Protein AF-A0A0A3XHH3-F1 (afdb_monomer_lite)

Organism: Bradyrhizobium japonicum (NCBI:txid375)

Structure (mmCIF, N/CA/C/O backbone):
data_AF-A0A0A3XHH3-F1
#
_entry.id   AF-A0A0A3XHH3-F1
#
loop_
_atom_site.group_PDB
_atom_site.id
_atom_site.type_symbol
_atom_site.label_atom_id
_atom_site.label_alt_id
_atom_site.label_comp_id
_atom_site.label_asym_id
_atom_site.label_entity_id
_atom_site.label_seq_id
_atom_site.pdbx_PDB_ins_code
_atom_site.Cartn_x
_atom_site.Cartn_y
_atom_site.Cartn_z
_atom_site.occupancy
_atom_site.B_iso_or_equiv
_atom_site.auth_seq_id
_atom_site.auth_comp_id
_atom_site.auth_asym_id
_atom_site.auth_atom_id
_atom_site.pdbx_PDB_model_num
ATOM 1 N N . MET A 1 1 ? -2.818 -18.316 -24.322 1.00 36.84 1 MET A N 1
ATOM 2 C CA . MET A 1 1 ? -2.161 -18.071 -23.018 1.00 36.84 1 MET A CA 1
ATOM 3 C C . MET A 1 1 ? -1.220 -16.891 -23.176 1.00 36.84 1 MET A C 1
ATOM 5 O O . MET A 1 1 ? -0.291 -16.993 -23.963 1.00 36.84 1 MET A O 1
ATOM 9 N N . ARG A 1 2 ? -1.481 -15.753 -22.521 1.00 46.28 2 ARG A N 1
ATOM 10 C CA . ARG A 1 2 ? -0.507 -14.653 -22.480 1.00 46.28 2 ARG A CA 1
ATOM 11 C C . ARG A 1 2 ? 0.441 -14.924 -21.315 1.00 46.28 2 ARG A C 1
ATOM 13 O O . ARG A 1 2 ? -0.002 -14.996 -20.174 1.00 46.28 2 ARG A O 1
ATOM 20 N N . LEU A 1 3 ? 1.716 -15.147 -21.634 1.00 48.91 3 LEU A N 1
ATOM 21 C CA . LEU A 1 3 ? 2.810 -15.146 -20.670 1.00 48.91 3 LEU A CA 1
ATOM 22 C C . LEU A 1 3 ? 2.907 -13.733 -20.087 1.00 48.91 3 LEU A C 1
ATOM 24 O O . LEU A 1 3 ? 3.434 -12.832 -20.734 1.00 48.91 3 LEU A O 1
ATOM 28 N N . PHE A 1 4 ? 2.374 -13.527 -18.885 1.00 50.16 4 PHE A N 1
ATOM 29 C CA . PHE A 1 4 ? 2.642 -12.316 -18.118 1.00 50.16 4 PHE A CA 1
ATOM 30 C C . PHE A 1 4 ? 4.038 -12.450 -17.506 1.00 50.16 4 PHE A C 1
ATOM 32 O O . PHE A 1 4 ? 4.200 -12.836 -16.350 1.00 50.16 4 PHE A O 1
ATOM 39 N N . GLY A 1 5 ? 5.066 -12.147 -18.304 1.00 50.00 5 GLY A N 1
ATOM 40 C CA . GLY A 1 5 ? 6.304 -11.629 -17.730 1.00 50.00 5 GLY A CA 1
ATOM 41 C C . GLY A 1 5 ? 5.915 -10.442 -16.851 1.00 50.00 5 GLY A C 1
ATOM 42 O O . GLY A 1 5 ? 5.152 -9.589 -17.299 1.00 50.00 5 GLY A O 1
ATOM 43 N N . ARG A 1 6 ? 6.315 -10.467 -15.578 1.00 54.28 6 ARG A N 1
ATOM 44 C CA . ARG A 1 6 ? 5.849 -9.545 -14.534 1.00 54.28 6 ARG A CA 1
ATOM 45 C C . ARG A 1 6 ? 6.171 -8.102 -14.943 1.00 54.28 6 ARG A C 1
ATOM 47 O O . ARG A 1 6 ? 7.289 -7.639 -14.746 1.00 54.28 6 ARG A O 1
ATOM 54 N N . ALA A 1 7 ? 5.209 -7.430 -15.570 1.00 61.03 7 ALA A N 1
ATOM 55 C CA . ALA A 1 7 ? 5.288 -6.009 -15.860 1.00 61.03 7 ALA A CA 1
ATOM 56 C C . ALA A 1 7 ? 5.265 -5.236 -14.530 1.00 61.03 7 ALA A C 1
ATOM 58 O O . ALA A 1 7 ? 4.686 -5.738 -13.556 1.00 61.03 7 ALA A O 1
ATOM 59 N N . PRO A 1 8 ? 5.890 -4.047 -14.457 1.00 65.06 8 PRO A N 1
ATOM 60 C CA . PRO A 1 8 ? 5.659 -3.144 -13.337 1.00 65.06 8 PRO A CA 1
ATOM 61 C C . PRO A 1 8 ? 4.151 -2.934 -13.177 1.00 65.06 8 PRO A C 1
ATOM 63 O O . PRO A 1 8 ? 3.408 -2.919 -14.164 1.00 65.06 8 PRO A O 1
ATOM 66 N N . LEU A 1 9 ? 3.692 -2.857 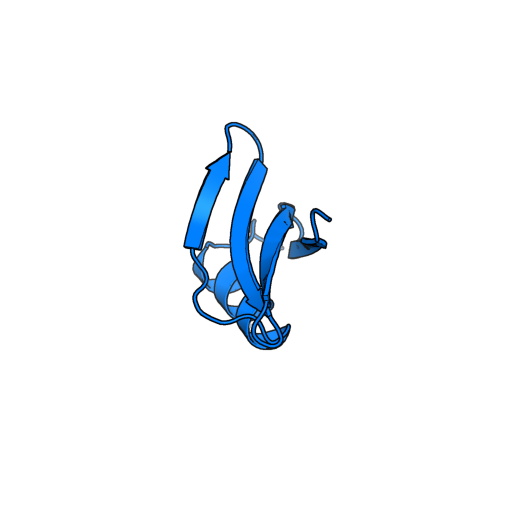-11.930 1.00 72.00 9 LEU A N 1
ATOM 67 C CA . LEU A 1 9 ? 2.269 -2.701 -11.667 1.00 72.00 9 LEU A CA 1
ATOM 68 C C . LEU A 1 9 ? 1.780 -1.398 -12.276 1.00 72.00 9 LEU A C 1
ATOM 70 O O . LEU A 1 9 ? 2.411 -0.356 -12.144 1.00 72.00 9 LEU A O 1
ATOM 74 N N . THR A 1 10 ? 0.653 -1.483 -12.968 1.00 82.88 10 THR A N 1
ATOM 75 C CA . THR A 1 10 ? -0.029 -0.290 -13.456 1.00 82.88 10 THR A CA 1
ATOM 76 C C . THR A 1 10 ? -0.818 0.338 -12.312 1.00 82.88 10 THR A C 1
ATOM 78 O O . THR A 1 10 ? -1.210 -0.362 -11.376 1.00 82.88 10 THR A O 1
ATOM 81 N N . GLN A 1 11 ? -1.113 1.633 -12.409 1.00 79.06 11 GLN A N 1
ATOM 82 C CA . GLN A 1 11 ? -1.933 2.349 -11.427 1.00 79.06 11 GLN A CA 1
ATOM 83 C C . GLN A 1 11 ? -3.248 1.610 -11.109 1.00 79.06 11 GLN A C 1
ATOM 85 O O . GLN A 1 11 ? -3.578 1.410 -9.944 1.00 79.06 11 GLN A O 1
ATOM 90 N N . GLY A 1 12 ? -3.933 1.072 -12.126 1.00 83.38 12 GLY A N 1
ATOM 91 C CA . GLY A 1 12 ? -5.166 0.301 -11.928 1.00 83.38 12 GLY A CA 1
ATOM 92 C C . GLY A 1 12 ? -4.974 -1.007 -11.144 1.00 83.38 12 GLY A C 1
ATOM 93 O O . GLY A 1 12 ? -5.833 -1.381 -10.347 1.00 83.38 12 GLY A O 1
ATOM 94 N N . GLU A 1 13 ? -3.833 -1.685 -11.306 1.00 85.81 13 GLU A N 1
ATOM 95 C CA . GLU A 1 13 ? -3.494 -2.877 -10.509 1.00 85.81 13 GLU A CA 1
ATOM 96 C C . GLU A 1 13 ? -3.203 -2.510 -9.048 1.00 85.81 13 GLU A C 1
ATOM 98 O O . GLU A 1 13 ? -3.561 -3.249 -8.124 1.00 85.81 13 GLU A O 1
ATOM 103 N N . ILE A 1 14 ? -2.566 -1.357 -8.829 1.00 84.50 14 ILE A N 1
ATOM 104 C CA . ILE A 1 14 ? -2.298 -0.822 -7.495 1.00 84.50 14 ILE A CA 1
ATOM 105 C C . ILE A 1 14 ? -3.617 -0.479 -6.796 1.00 84.50 14 ILE A C 1
ATOM 107 O O . ILE A 1 14 ? -3.858 -0.938 -5.677 1.00 84.50 14 ILE A O 1
ATOM 111 N N . GLU A 1 15 ? -4.513 0.238 -7.471 1.00 86.62 15 GLU A N 1
ATOM 112 C CA . GLU A 1 15 ? -5.846 0.552 -6.954 1.00 86.62 15 GLU A CA 1
ATOM 113 C C . GLU A 1 15 ? -6.651 -0.714 -6.642 1.00 86.62 15 GLU A C 1
ATOM 115 O O . GLU A 1 15 ? -7.254 -0.809 -5.572 1.00 86.62 15 GLU A O 1
ATOM 120 N N . ALA A 1 16 ? -6.624 -1.722 -7.520 1.00 88.25 16 ALA A N 1
ATOM 121 C CA . ALA A 1 16 ? -7.305 -2.996 -7.289 1.00 88.25 16 ALA A CA 1
ATOM 122 C C . ALA A 1 16 ? -6.778 -3.717 -6.037 1.00 88.25 16 ALA A C 1
ATOM 124 O O . ALA A 1 16 ? -7.567 -4.220 -5.233 1.00 88.25 16 ALA A O 1
ATOM 125 N N . LYS A 1 17 ? -5.457 -3.722 -5.822 1.00 87.06 17 LYS A N 1
ATOM 126 C CA . LYS A 1 17 ? -4.828 -4.278 -4.611 1.00 87.06 17 LYS A CA 1
ATOM 127 C C . LYS A 1 17 ? -5.212 -3.506 -3.352 1.00 87.06 17 LYS A C 1
ATOM 129 O O . LYS A 1 17 ? -5.531 -4.124 -2.339 1.00 87.06 17 LYS A O 1
ATOM 134 N N . LEU A 1 18 ? -5.207 -2.177 -3.412 1.00 87.19 18 LEU A N 1
ATOM 135 C CA . LEU A 1 18 ? -5.608 -1.319 -2.296 1.00 87.19 18 LEU A CA 1
ATOM 136 C C . LEU A 1 18 ? -7.087 -1.543 -1.939 1.00 87.19 18 LEU A C 1
ATOM 138 O O . LEU A 1 18 ? -7.419 -1.728 -0.768 1.00 87.1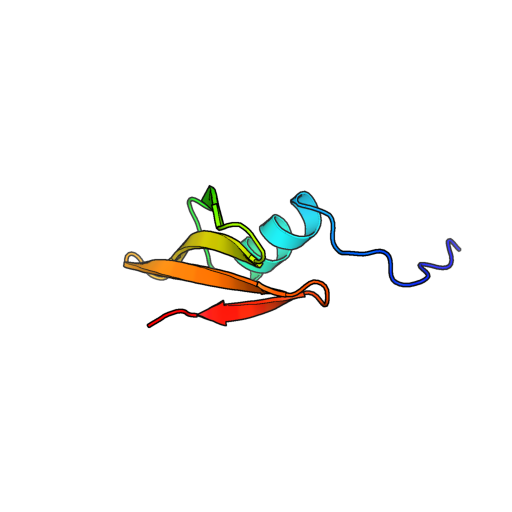9 18 LEU A O 1
ATOM 142 N N . ARG A 1 19 ? -7.964 -1.644 -2.944 1.00 87.69 19 ARG A N 1
ATOM 143 C CA . ARG A 1 19 ? -9.386 -1.995 -2.775 1.00 87.69 19 ARG A CA 1
ATOM 144 C C . ARG A 1 19 ? -9.555 -3.377 -2.146 1.00 87.69 19 ARG A C 1
ATOM 146 O O . ARG A 1 19 ? -10.329 -3.521 -1.205 1.00 87.69 19 ARG A O 1
ATOM 153 N N . ALA A 1 20 ? -8.807 -4.375 -2.620 1.00 87.94 20 ALA A N 1
ATOM 154 C CA . ALA A 1 20 ? -8.818 -5.729 -2.061 1.00 87.94 20 ALA A CA 1
ATOM 155 C C . ALA A 1 20 ? -8.310 -5.777 -0.608 1.00 87.94 20 ALA A C 1
ATOM 157 O O . ALA A 1 20 ? -8.755 -6.617 0.170 1.00 87.94 20 ALA A O 1
ATOM 158 N N . ALA A 1 21 ? -7.430 -4.849 -0.220 1.00 85.69 21 ALA A N 1
ATOM 159 C CA . ALA A 1 21 ? -6.972 -4.668 1.156 1.00 85.69 21 ALA A CA 1
ATOM 160 C C . ALA A 1 21 ? -7.982 -3.919 2.057 1.00 85.69 21 ALA A C 1
ATOM 162 O O . ALA A 1 21 ? -7.665 -3.622 3.210 1.00 85.69 21 ALA A O 1
ATOM 163 N N . GLY A 1 22 ? -9.178 -3.595 1.550 1.00 88.19 22 GLY A N 1
ATOM 164 C CA . GLY A 1 22 ? -10.222 -2.881 2.290 1.00 88.19 22 GLY A CA 1
ATOM 165 C C . GLY A 1 22 ? -10.064 -1.359 2.290 1.00 88.19 22 GLY A C 1
ATOM 166 O O . GLY A 1 22 ? -10.707 -0.678 3.088 1.00 88.19 22 GLY A O 1
ATOM 167 N N . CYS A 1 23 ? -9.217 -0.814 1.414 1.00 88.50 23 CYS A N 1
ATOM 168 C CA . CYS A 1 23 ? -9.023 0.626 1.297 1.00 88.50 23 CYS A CA 1
ATOM 169 C C . CYS A 1 23 ? -10.061 1.248 0.349 1.00 88.50 23 CYS A C 1
ATOM 171 O O . CYS A 1 23 ? -10.351 0.730 -0.731 1.00 88.50 23 CYS A O 1
ATOM 173 N N . SER A 1 24 ? -10.599 2.395 0.747 1.00 86.81 24 SER A N 1
ATOM 174 C CA . SER A 1 24 ? -11.572 3.209 0.014 1.00 86.81 24 SER A CA 1
ATOM 175 C C . SER A 1 24 ? -11.043 4.634 -0.150 1.00 86.81 24 SER A C 1
ATOM 177 O O . SER A 1 24 ? -10.136 5.032 0.567 1.00 86.81 24 SER A O 1
ATOM 179 N N . GLN A 1 25 ? -11.586 5.413 -1.090 1.00 88.81 25 GLN A N 1
ATOM 180 C CA . GLN A 1 25 ? -11.106 6.778 -1.385 1.00 88.81 25 GLN A CA 1
ATOM 181 C C . GLN A 1 25 ? -9.585 6.840 -1.629 1.00 88.81 25 GLN A C 1
ATOM 183 O O . GLN A 1 25 ? -8.872 7.623 -1.009 1.00 88.81 25 GLN A O 1
ATOM 188 N N . ILE A 1 26 ? -9.094 5.966 -2.512 1.00 89.44 26 ILE A N 1
ATOM 189 C CA . ILE A 1 26 ? -7.677 5.900 -2.871 1.00 89.44 26 ILE A CA 1
ATOM 190 C C . ILE A 1 26 ? -7.313 7.142 -3.683 1.00 89.44 26 ILE A C 1
ATOM 192 O O . ILE A 1 26 ? -7.951 7.444 -4.689 1.00 89.44 26 ILE A O 1
ATOM 196 N N . GLN A 1 27 ? -6.279 7.846 -3.244 1.00 88.94 27 GLN A N 1
ATOM 197 C CA . GLN A 1 27 ? -5.718 9.012 -3.899 1.00 88.94 27 GLN A CA 1
ATOM 198 C C . GLN A 1 27 ? -4.206 8.845 -3.992 1.00 88.94 27 GLN A C 1
ATOM 200 O O . GLN A 1 27 ? -3.533 8.646 -2.983 1.00 88.94 27 GLN A O 1
ATOM 205 N N . GLU A 1 28 ? -3.667 8.936 -5.200 1.00 85.88 28 GLU A N 1
ATOM 206 C CA . GLU A 1 28 ? -2.224 8.958 -5.405 1.00 85.88 28 GLU A CA 1
ATOM 207 C C . GLU A 1 28 ? -1.637 10.281 -4.904 1.00 85.88 28 GLU A C 1
ATOM 209 O O . GLU A 1 28 ? -2.137 11.366 -5.209 1.00 85.88 28 GLU A O 1
ATOM 214 N N . VAL A 1 29 ? -0.571 10.181 -4.119 1.00 84.44 29 VAL A N 1
ATOM 215 C CA . VAL A 1 29 ? 0.207 11.302 -3.609 1.00 84.44 29 VAL A CA 1
ATOM 216 C C . VAL A 1 29 ? 1.577 11.247 -4.284 1.00 84.44 29 VAL A C 1
ATOM 218 O O . VAL A 1 29 ? 2.404 10.406 -3.916 1.00 84.44 29 VAL A O 1
ATOM 221 N N . PRO A 1 30 ? 1.853 12.128 -5.262 1.00 71.94 30 PRO A N 1
ATOM 222 C CA . PRO A 1 30 ? 3.133 12.148 -5.952 1.00 71.94 30 PRO A CA 1
ATOM 223 C C . PRO A 1 30 ? 4.238 12.522 -4.962 1.00 71.94 30 PRO A C 1
ATOM 225 O O . PRO A 1 30 ? 4.413 13.680 -4.589 1.00 71.94 30 PRO A O 1
ATOM 228 N N . SER A 1 31 ? 4.989 11.516 -4.519 1.00 67.75 31 SER A N 1
ATOM 229 C CA . SER A 1 31 ? 5.995 11.647 -3.469 1.00 67.75 31 SER A CA 1
ATOM 230 C C . SER A 1 31 ? 7.390 11.396 -4.042 1.00 67.75 31 SER A C 1
ATOM 232 O O . SER A 1 31 ? 8.129 10.540 -3.564 1.00 67.75 31 SER A O 1
ATOM 234 N N . GLY A 1 32 ? 7.743 12.141 -5.097 1.00 68.38 32 GLY A N 1
ATOM 235 C CA . GLY A 1 32 ? 9.081 12.262 -5.697 1.00 68.38 32 GLY A CA 1
ATOM 236 C C . GLY A 1 32 ? 9.708 10.981 -6.268 1.00 68.38 32 GLY A C 1
ATOM 237 O O . GLY A 1 32 ? 9.975 10.908 -7.461 1.00 68.38 32 GLY A O 1
ATOM 238 N N . LYS A 1 33 ? 10.000 9.996 -5.413 1.00 67.50 33 LYS A N 1
ATOM 239 C CA . LYS A 1 33 ? 10.665 8.725 -5.748 1.00 67.50 33 LYS A CA 1
ATOM 240 C C . LYS A 1 33 ? 9.825 7.485 -5.437 1.00 67.50 33 LYS A C 1
ATOM 242 O O . LYS A 1 33 ? 10.218 6.397 -5.839 1.00 67.50 33 LYS A O 1
ATOM 247 N N . ILE A 1 34 ? 8.735 7.631 -4.684 1.00 69.56 34 ILE A N 1
ATOM 248 C CA . ILE A 1 34 ? 7.919 6.515 -4.201 1.00 69.56 34 ILE A CA 1
ATOM 249 C C . ILE A 1 34 ? 6.458 6.805 -4.532 1.00 69.56 34 ILE A C 1
ATOM 251 O O . ILE A 1 34 ? 5.978 7.921 -4.312 1.00 69.56 34 ILE A O 1
ATOM 255 N N . GLU A 1 35 ? 5.767 5.793 -5.050 1.00 78.62 35 GLU A N 1
ATOM 256 C CA . GLU A 1 35 ? 4.325 5.824 -5.266 1.00 78.62 35 GLU A CA 1
ATOM 257 C C . GLU A 1 35 ? 3.628 5.701 -3.904 1.00 78.62 35 GLU A C 1
ATOM 259 O O . GLU A 1 35 ? 3.484 4.620 -3.321 1.00 78.62 35 GLU A O 1
ATOM 264 N N . THR A 1 36 ? 3.271 6.856 -3.349 1.00 85.00 36 THR A N 1
ATOM 265 C CA . THR A 1 36 ? 2.513 6.957 -2.106 1.00 85.00 36 THR A CA 1
ATOM 266 C C . THR A 1 36 ? 1.044 7.136 -2.453 1.00 85.00 36 THR A C 1
ATOM 268 O O . THR A 1 36 ? 0.690 7.876 -3.360 1.00 85.00 36 THR A O 1
ATOM 271 N N . TYR A 1 37 ? 0.174 6.491 -1.698 1.00 87.75 37 TYR A N 1
ATOM 272 C CA . TYR A 1 37 ? -1.270 6.561 -1.811 1.00 87.75 37 TYR A CA 1
ATOM 273 C C . TYR A 1 37 ? -1.852 6.933 -0.454 1.00 87.75 37 TYR A C 1
ATOM 275 O O . TYR A 1 37 ? -1.389 6.477 0.588 1.00 87.75 37 TYR A O 1
ATOM 283 N N . ARG A 1 38 ? -2.893 7.751 -0.446 1.00 89.38 38 ARG A N 1
ATOM 284 C CA . ARG A 1 38 ? -3.765 7.944 0.709 1.00 89.38 38 ARG A CA 1
ATOM 285 C C . ARG A 1 38 ? -5.043 7.182 0.470 1.00 89.38 38 ARG A C 1
ATOM 287 O O . ARG A 1 38 ? -5.597 7.247 -0.621 1.00 89.38 38 ARG A O 1
ATOM 294 N N . ALA A 1 39 ? -5.500 6.452 1.471 1.00 91.00 39 ALA A N 1
ATOM 295 C CA . ALA A 1 39 ? -6.786 5.791 1.402 1.00 91.00 39 ALA A CA 1
ATOM 296 C C . ALA A 1 39 ? -7.409 5.674 2.791 1.00 91.00 39 ALA A C 1
ATOM 298 O O . ALA A 1 39 ? -6.716 5.602 3.804 1.00 91.00 39 ALA A O 1
ATOM 299 N N . ILE A 1 40 ? -8.733 5.627 2.837 1.00 88.69 40 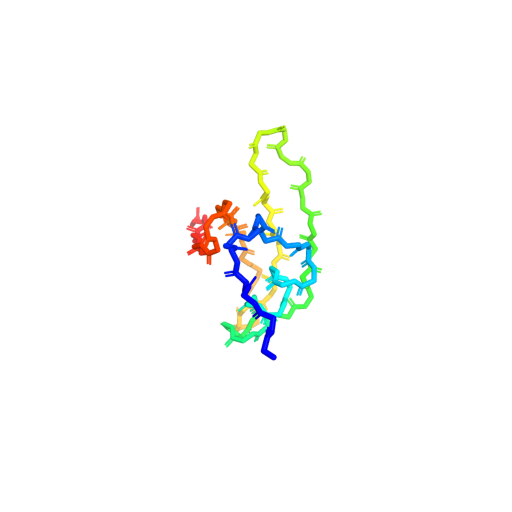ILE A N 1
ATOM 300 C CA . ILE A 1 40 ? -9.496 5.332 4.041 1.00 88.69 40 ILE A CA 1
ATOM 301 C C . ILE A 1 40 ? -9.589 3.817 4.204 1.00 88.69 40 ILE A C 1
ATOM 303 O O . ILE A 1 40 ? -10.191 3.132 3.377 1.00 88.69 40 ILE A O 1
ATOM 307 N N . LYS A 1 41 ? -9.034 3.291 5.290 1.00 88.19 41 LYS A N 1
ATOM 308 C CA . LYS A 1 41 ? -9.180 1.892 5.702 1.00 88.19 41 LYS A CA 1
ATOM 309 C C . LYS A 1 41 ? -9.842 1.887 7.072 1.00 88.19 41 LYS A C 1
ATOM 311 O O . LYS A 1 41 ? -9.396 2.600 7.966 1.00 88.19 41 LYS A O 1
ATOM 316 N N . GLU A 1 42 ? -10.935 1.138 7.219 1.00 87.19 42 GLU A N 1
ATOM 317 C CA . GLU A 1 42 ? -11.676 1.044 8.491 1.00 87.19 42 GLU A CA 1
ATOM 318 C C . GLU A 1 42 ? -12.049 2.428 9.068 1.00 87.19 42 GLU A C 1
ATOM 320 O O . GLU A 1 42 ? -11.837 2.717 10.244 1.00 87.19 42 GLU A O 1
ATOM 325 N N . SER A 1 43 ? -12.553 3.325 8.213 1.00 85.06 43 SER A N 1
ATOM 326 C CA . SER A 1 43 ? -12.932 4.705 8.573 1.00 85.06 43 SER A CA 1
ATOM 327 C C . SER A 1 43 ? -11.784 5.604 9.065 1.00 85.06 43 SER A C 1
ATOM 329 O O . SER A 1 43 ? -12.038 6.692 9.575 1.00 85.06 43 SER A O 1
ATOM 331 N N . THR A 1 44 ? -10.526 5.188 8.893 1.00 87.44 44 THR A N 1
ATOM 332 C CA . THR A 1 44 ? -9.334 5.978 9.234 1.00 87.44 44 THR A CA 1
ATOM 333 C C . THR A 1 44 ? -8.520 6.267 7.978 1.00 87.44 44 THR A C 1
ATOM 335 O O . THR A 1 44 ? -8.260 5.361 7.185 1.00 87.44 44 THR A O 1
ATOM 338 N N . GLU A 1 45 ? -8.076 7.513 7.796 1.00 88.31 45 GLU A N 1
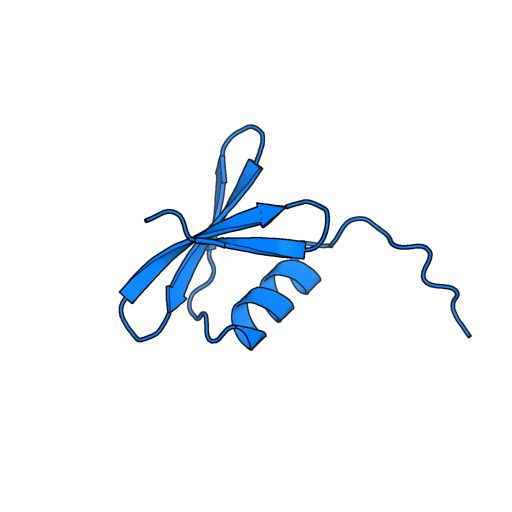ATOM 339 C CA . GLU A 1 45 ? -7.120 7.839 6.735 1.00 88.31 45 GLU A CA 1
ATOM 340 C C . GLU A 1 45 ? -5.764 7.194 7.033 1.00 88.31 45 GLU A C 1
ATOM 342 O O . GLU A 1 45 ? -5.173 7.388 8.098 1.00 88.31 45 GLU A O 1
ATOM 347 N N . ARG A 1 46 ? -5.272 6.404 6.081 1.00 87.38 46 ARG A N 1
ATOM 348 C CA . ARG A 1 46 ? -3.968 5.752 6.125 1.00 87.38 46 ARG A CA 1
ATOM 349 C C . ARG A 1 46 ? -3.159 6.164 4.909 1.00 87.38 46 ARG A C 1
ATOM 351 O O . ARG A 1 46 ? -3.657 6.197 3.784 1.00 87.38 46 ARG A O 1
ATOM 358 N N . SER A 1 47 ? -1.888 6.462 5.149 1.00 88.38 47 SER A N 1
ATOM 359 C CA . SER A 1 47 ? -0.910 6.642 4.083 1.00 88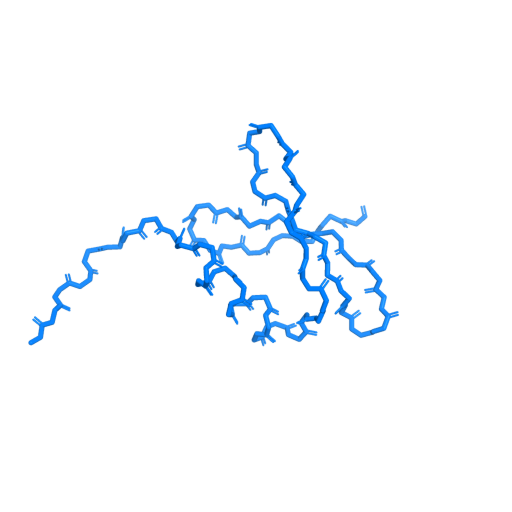.38 47 SER A CA 1
ATOM 360 C C . SER A 1 47 ? -0.265 5.291 3.782 1.00 88.38 47 SER A C 1
ATOM 362 O O . SER A 1 47 ? 0.177 4.582 4.682 1.00 88.38 47 SER A O 1
ATOM 364 N N . LEU A 1 48 ? -0.249 4.914 2.514 1.00 88.19 48 LEU A N 1
ATOM 365 C CA . LEU A 1 48 ? 0.143 3.609 2.008 1.00 88.19 48 LEU A CA 1
ATOM 366 C C . LEU A 1 48 ? 1.219 3.826 0.951 1.00 88.19 48 LEU A C 1
ATOM 368 O O . LEU A 1 48 ? 1.020 4.570 0.005 1.00 88.19 48 LEU A O 1
ATOM 372 N N . ILE A 1 49 ? 2.364 3.186 1.092 1.00 87.50 49 ILE A N 1
ATOM 373 C CA . ILE A 1 49 ? 3.379 3.121 0.047 1.00 87.50 49 ILE A CA 1
ATOM 374 C C . ILE A 1 49 ? 3.152 1.837 -0.729 1.00 87.50 49 ILE A C 1
ATOM 376 O O . ILE A 1 49 ? 3.031 0.772 -0.119 1.00 87.50 49 ILE A O 1
ATOM 380 N N . VAL A 1 50 ? 3.148 1.923 -2.053 1.00 83.94 50 VAL A N 1
ATOM 381 C CA . VAL A 1 50 ? 3.149 0.740 -2.907 1.00 83.94 50 VAL A CA 1
ATOM 382 C C . VAL A 1 50 ? 4.494 0.665 -3.608 1.00 83.94 50 VAL A C 1
ATOM 384 O O . VAL A 1 50 ? 4.913 1.590 -4.292 1.00 83.94 50 VAL A O 1
ATOM 387 N N . ASP A 1 51 ? 5.215 -0.424 -3.367 1.00 80.88 51 ASP A N 1
ATOM 388 C CA . ASP A 1 51 ? 6.460 -0.698 -4.075 1.00 80.88 51 ASP A CA 1
ATOM 389 C C . ASP A 1 51 ? 6.164 -1.248 -5.480 1.00 80.88 51 ASP A C 1
ATOM 391 O O . ASP A 1 51 ? 5.128 -1.878 -5.695 1.00 80.88 51 ASP A O 1
ATOM 395 N N . SER A 1 52 ? 7.114 -1.109 -6.407 1.00 73.44 52 SER A N 1
ATOM 396 C CA . SER A 1 52 ? 7.080 -1.641 -7.784 1.00 73.44 52 SER A CA 1
ATOM 397 C C . SER A 1 52 ? 6.653 -3.118 -7.888 1.00 73.44 52 SER A C 1
ATOM 399 O O . SER A 1 52 ? 6.169 -3.578 -8.923 1.00 73.44 52 SER A O 1
ATOM 401 N N . THR A 1 53 ? 6.853 -3.892 -6.817 1.00 75.75 53 THR A N 1
ATOM 402 C CA . THR A 1 53 ? 6.470 -5.309 -6.707 1.00 75.75 53 THR A CA 1
ATOM 403 C C . THR A 1 53 ? 5.015 -5.554 -6.290 1.00 75.75 53 THR A C 1
ATOM 405 O O . THR A 1 53 ? 4.531 -6.689 -6.409 1.00 75.75 53 THR A O 1
ATOM 408 N N . GLY A 1 54 ? 4.322 -4.519 -5.810 1.00 75.81 54 GLY A N 1
ATOM 409 C CA . GLY A 1 54 ? 2.944 -4.548 -5.312 1.00 75.81 54 GLY A CA 1
ATOM 410 C C . GLY A 1 54 ? 2.809 -4.826 -3.840 1.00 75.81 54 GLY A C 1
ATOM 411 O O . GLY A 1 54 ? 1.733 -5.256 -3.413 1.00 75.81 54 GLY A O 1
ATOM 412 N N . HIS A 1 55 ? 3.897 -4.652 -3.096 1.00 84.06 5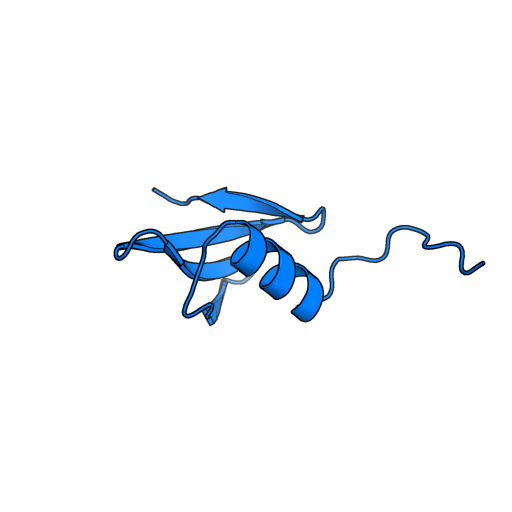5 HIS A N 1
ATOM 413 C CA . HIS A 1 55 ? 3.854 -4.653 -1.648 1.00 84.06 55 HIS A CA 1
ATOM 414 C C . HIS A 1 55 ? 3.331 -3.318 -1.145 1.00 84.06 55 HIS A C 1
ATOM 416 O O . HIS A 1 55 ? 3.891 -2.269 -1.448 1.00 84.06 55 HIS A O 1
ATOM 422 N N . ILE A 1 56 ? 2.270 -3.401 -0.347 1.00 86.44 56 ILE A N 1
ATOM 423 C CA . ILE A 1 56 ? 1.663 -2.266 0.335 1.00 86.44 56 ILE A CA 1
ATOM 424 C C . ILE A 1 56 ? 2.320 -2.154 1.715 1.00 86.44 56 ILE A C 1
ATOM 426 O O . ILE A 1 56 ? 2.313 -3.113 2.489 1.00 86.44 56 ILE A O 1
ATOM 430 N N . LYS A 1 57 ? 2.886 -0.990 2.027 1.00 87.19 57 LYS A N 1
ATOM 431 C CA . LYS A 1 57 ? 3.407 -0.630 3.349 1.00 87.19 57 LYS A CA 1
ATOM 432 C C . LYS A 1 57 ? 2.591 0.513 3.928 1.00 87.19 57 LYS A C 1
ATOM 434 O O . LYS A 1 57 ? 2.479 1.558 3.306 1.00 87.19 57 LYS A O 1
ATOM 439 N N . GLU A 1 58 ? 2.078 0.346 5.138 1.00 85.88 58 GLU A N 1
ATOM 440 C CA . GLU A 1 58 ? 1.394 1.430 5.846 1.00 85.88 58 GLU A CA 1
ATOM 441 C C . GLU A 1 58 ? 2.435 2.357 6.496 1.00 85.88 58 GLU A C 1
ATOM 443 O O . GLU A 1 58 ? 3.298 1.906 7.253 1.00 85.88 58 GLU A O 1
ATOM 448 N N . LEU A 1 59 ? 2.366 3.651 6.187 1.00 78.62 59 LEU A N 1
ATOM 449 C CA . LEU A 1 59 ? 3.054 4.707 6.923 1.00 78.62 59 LEU A CA 1
ATOM 450 C C . LEU A 1 59 ? 2.206 5.006 8.166 1.00 78.62 59 LEU A C 1
ATOM 452 O O . LEU A 1 59 ? 1.072 5.475 8.045 1.00 78.62 59 LEU A O 1
ATOM 456 N N . ARG A 1 60 ? 2.731 4.648 9.343 1.00 64.50 60 ARG A N 1
ATOM 457 C CA . ARG A 1 60 ? 2.132 4.987 10.641 1.00 64.50 60 ARG A CA 1
ATOM 458 C C . ARG A 1 60 ? 2.288 6.463 10.967 1.00 64.50 60 ARG A C 1
ATOM 460 O O . ARG A 1 60 ? 3.351 7.021 10.619 1.00 64.50 60 ARG A O 1
#

Secondary structure (DSSP, 8-state):
------PPPPHHHHHHHHHHTTEEEEEEEEETTEEEEEEEETTEEEEEEE-TT--EEEE-

Sequence (60 aa):
MRLFGRAPLTQGEIEAKLRAAGCSQIQEVPSGKIETYRAIKESTERSLIVDSTGHIKELR

Foldseek 3Di:
DDPCPPDQDDPVNLVVLCVVVQWAPWDFDCDPPWGWIWTQHPNDIWIWTQDSNGDIDTDD

pLDDT: mean 79.02, std 12.86, range [36.84, 91.0]

Radius of gyration: 12.11 Å; chains: 1; bounding box: 24×30×34 Å